Protein AF-A0A397UWF8-F1 (afdb_monomer_lite)

Foldseek 3Di:
DDPPDPDCLVPPVNLVVLVVLLVVLVVQLVVLVVVLVVVVVVDPDDCADVNDGQLSNQLSVLSNVLSVLSNVLSCCSNVVPPPPPVVVNVVSVVSSVVSNVRSVVSNVVND

pLDDT: mean 79.49, std 14.39, range [34.41, 94.12]

Secondary structure (DSSP, 8-state):
-------GGGSHHHHHHHHHHHHHHHHHHHHHHHHHHHHHHH--S-SEETTEEPHHHHHHHHHHHHHHHHHHHHHHHHH-S-TT-HHHHHHHHHHHHHHHHHHHHHHHTT-

Radius of gyration: 17.44 Å; chains: 1; bounding box: 38×29×58 Å

Organism: NCBI:txid44941

Sequence (111 aa):
MVLIIYNCQHSSFFVAVYYSNLIASVITTLFSGILLLHRLNKRKIPLFVEGLLSPLEGFLLFTFICGISRMLCSIIFLSNIEPRNYILRQTIEDWTWINIQLSVATYLAGV

Structure (mmCIF, N/CA/C/O backbone):
data_AF-A0A397UWF8-F1
#
_entry.id   AF-A0A397UWF8-F1
#
loop_
_atom_site.group_PDB
_atom_site.id
_atom_site.type_symbol
_atom_site.label_atom_id
_atom_site.label_alt_id
_atom_site.label_comp_id
_atom_site.label_asym_id
_atom_site.label_entity_id
_atom_site.label_seq_id
_atom_site.pdbx_PDB_ins_code
_atom_site.Cartn_x
_atom_site.Cartn_y
_atom_site.Cartn_z
_atom_site.occupancy
_atom_site.B_iso_or_equiv
_atom_site.auth_seq_id
_atom_site.auth_comp_id
_atom_site.auth_asym_id
_atom_site.auth_atom_id
_atom_site.pdbx_PDB_model_num
ATOM 1 N N . MET A 1 1 ? 3.499 -16.883 -34.160 1.00 34.41 1 MET A N 1
ATOM 2 C CA . MET A 1 1 ? 4.585 -15.899 -33.968 1.00 34.41 1 MET A CA 1
ATOM 3 C C . MET A 1 1 ? 4.299 -15.159 -32.671 1.00 34.41 1 MET A C 1
ATOM 5 O O . MET A 1 1 ? 3.428 -14.303 -32.652 1.00 34.41 1 MET A O 1
ATOM 9 N N . VAL A 1 2 ? 4.914 -15.582 -31.564 1.00 38.50 2 VAL A N 1
ATOM 10 C CA . VAL A 1 2 ? 4.744 -14.932 -30.255 1.00 38.50 2 VAL A CA 1
ATOM 11 C C . VAL A 1 2 ? 5.792 -13.832 -30.177 1.00 38.50 2 VAL A C 1
ATOM 13 O O . VAL A 1 2 ? 6.986 -14.122 -30.154 1.00 38.50 2 VAL A O 1
ATOM 16 N N . LEU A 1 3 ? 5.355 -12.575 -30.211 1.00 39.38 3 LEU A N 1
ATOM 17 C CA . LEU A 1 3 ? 6.236 -11.432 -30.004 1.00 39.38 3 LEU A CA 1
ATOM 18 C C . LEU A 1 3 ? 6.546 -11.364 -28.500 1.00 39.38 3 LEU A C 1
ATOM 20 O O . LEU A 1 3 ? 5.751 -10.850 -27.718 1.00 39.38 3 LEU A O 1
ATOM 24 N N . ILE A 1 4 ? 7.668 -11.948 -28.075 1.00 47.84 4 ILE A N 1
ATOM 25 C CA . ILE A 1 4 ? 8.151 -11.803 -26.698 1.00 47.84 4 ILE A CA 1
ATOM 26 C C . ILE A 1 4 ? 8.805 -10.425 -26.619 1.00 47.84 4 ILE A C 1
ATOM 28 O O . ILE A 1 4 ? 9.962 -10.258 -26.994 1.00 47.84 4 ILE A O 1
ATOM 32 N N . ILE A 1 5 ? 8.043 -9.419 -26.191 1.00 54.78 5 ILE A N 1
ATOM 33 C CA . ILE A 1 5 ? 8.583 -8.085 -25.932 1.00 54.78 5 ILE A CA 1
ATOM 34 C C . ILE A 1 5 ? 9.277 -8.139 -24.572 1.00 54.78 5 ILE A C 1
ATOM 36 O O . ILE A 1 5 ? 8.637 -8.118 -23.523 1.00 54.78 5 ILE A O 1
ATOM 40 N N . TYR A 1 6 ? 10.600 -8.258 -24.591 1.00 49.78 6 TYR A N 1
ATOM 41 C CA . TYR A 1 6 ? 11.434 -8.164 -23.402 1.00 49.78 6 TYR A CA 1
ATOM 42 C C . TYR A 1 6 ? 11.823 -6.701 -23.158 1.00 49.78 6 TYR A C 1
ATOM 44 O O . TYR A 1 6 ? 12.169 -5.969 -24.080 1.00 49.78 6 TYR A O 1
ATOM 52 N N . ASN A 1 7 ? 11.797 -6.292 -21.889 1.00 52.28 7 ASN A N 1
ATOM 53 C CA . ASN A 1 7 ? 12.298 -5.000 -21.416 1.00 52.28 7 ASN A CA 1
ATOM 54 C C . ASN A 1 7 ? 11.470 -3.749 -21.815 1.00 52.28 7 ASN A C 1
ATOM 56 O O . ASN A 1 7 ? 11.996 -2.751 -22.300 1.00 52.28 7 ASN A O 1
ATOM 60 N N . CYS A 1 8 ? 10.160 -3.757 -21.533 1.00 61.75 8 CYS A N 1
ATOM 61 C CA . CYS A 1 8 ? 9.267 -2.592 -21.686 1.00 61.75 8 CYS A CA 1
ATOM 62 C C . CYS A 1 8 ? 9.438 -1.486 -20.623 1.00 61.75 8 CYS A C 1
ATOM 64 O O . CYS A 1 8 ? 8.604 -0.580 -20.573 1.00 61.75 8 CYS A O 1
ATOM 66 N N . GLN A 1 9 ? 10.476 -1.530 -19.779 1.00 59.69 9 GLN A N 1
ATOM 67 C CA . GLN A 1 9 ? 10.689 -0.567 -18.682 1.00 59.69 9 GLN A CA 1
ATOM 68 C C . GLN A 1 9 ? 10.769 0.896 -19.154 1.00 59.69 9 GLN A C 1
ATOM 70 O O . GLN A 1 9 ? 10.424 1.801 -18.403 1.00 59.69 9 GLN A O 1
ATOM 75 N N . HIS A 1 10 ? 11.148 1.125 -20.414 1.00 60.81 10 HIS A N 1
ATOM 76 C CA . HIS A 1 10 ? 11.202 2.454 -21.035 1.00 60.81 10 HIS A CA 1
ATOM 77 C C . HIS A 1 10 ? 10.026 2.757 -21.969 1.00 60.81 10 HIS A C 1
ATOM 79 O O . HIS A 1 10 ? 10.003 3.804 -22.614 1.00 60.81 10 HIS A O 1
ATOM 85 N N . SER A 1 11 ? 9.048 1.853 -22.076 1.00 73.31 11 SER A N 1
ATOM 86 C CA . SER A 1 11 ? 7.850 2.144 -22.859 1.00 73.31 11 SER A CA 1
ATOM 87 C C . SER A 1 11 ? 7.082 3.294 -22.207 1.00 73.31 11 SER A C 1
ATOM 89 O O . SER A 1 11 ? 6.914 3.336 -20.986 1.00 73.31 11 SER A O 1
ATOM 91 N N . SER A 1 12 ? 6.588 4.221 -23.026 1.00 74.12 12 SER A N 1
ATOM 92 C CA . SER A 1 12 ? 5.754 5.340 -22.569 1.00 74.12 12 SER A CA 1
ATOM 93 C C . SER A 1 12 ? 4.550 4.860 -21.753 1.00 74.12 12 SER A C 1
ATOM 95 O O . SER A 1 12 ? 4.170 5.499 -20.776 1.00 74.12 12 SER A O 1
ATOM 97 N N . PHE A 1 13 ? 4.007 3.692 -22.105 1.00 79.44 13 PHE A N 1
ATOM 98 C CA . PHE A 1 13 ? 2.946 3.025 -21.361 1.00 79.44 13 PHE A CA 1
ATOM 99 C C . PHE A 1 13 ? 3.373 2.629 -19.939 1.00 79.44 13 PHE A C 1
ATOM 101 O O . PHE A 1 13 ? 2.672 2.950 -18.983 1.00 79.44 13 PHE A O 1
ATOM 108 N N . PHE A 1 14 ? 4.532 1.980 -19.776 1.00 79.25 14 PHE A N 1
ATOM 109 C CA . PHE A 1 14 ? 5.049 1.586 -18.460 1.00 79.25 14 PHE A CA 1
ATOM 110 C C . PHE A 1 14 ? 5.241 2.805 -17.555 1.00 79.25 14 PHE A C 1
ATOM 112 O O . PHE A 1 14 ? 4.754 2.833 -16.427 1.00 79.25 14 PHE A O 1
ATOM 119 N N . VAL A 1 15 ? 5.881 3.849 -18.082 1.00 79.62 15 VAL A N 1
ATOM 120 C CA . VAL A 1 15 ? 6.114 5.100 -17.352 1.00 79.62 15 VAL A CA 1
ATOM 121 C C . VAL A 1 15 ? 4.789 5.742 -16.931 1.00 79.62 15 VAL A C 1
ATOM 123 O O . VAL A 1 15 ? 4.627 6.085 -15.760 1.00 79.62 15 VAL A O 1
ATOM 126 N N . ALA A 1 16 ? 3.813 5.839 -17.839 1.00 83.44 16 ALA A N 1
ATOM 127 C CA . ALA A 1 16 ? 2.502 6.411 -17.540 1.00 83.44 16 ALA A CA 1
ATOM 128 C C . ALA A 1 16 ? 1.775 5.664 -16.408 1.00 83.44 16 ALA A C 1
ATOM 130 O O . ALA A 1 16 ? 1.260 6.303 -15.493 1.00 83.44 16 ALA A O 1
ATOM 131 N N . VAL A 1 17 ? 1.791 4.326 -16.424 1.00 86.38 17 VAL A N 1
ATOM 132 C CA . VAL A 1 17 ? 1.142 3.488 -15.400 1.00 86.38 17 VAL A CA 1
ATOM 133 C C . VAL A 1 17 ? 1.752 3.707 -14.014 1.00 86.38 17 VAL A C 1
ATOM 135 O O . VAL A 1 17 ? 1.024 3.860 -13.029 1.00 86.38 17 VAL A O 1
ATOM 138 N N . TYR A 1 18 ? 3.082 3.743 -13.904 1.00 85.19 18 TYR A N 1
ATOM 139 C CA . TYR A 1 18 ? 3.728 3.944 -12.605 1.00 85.19 18 TYR A CA 1
ATOM 140 C C . TYR A 1 18 ? 3.617 5.384 -12.104 1.00 85.19 18 TYR A C 1
ATOM 142 O O . TYR A 1 18 ? 3.467 5.581 -10.901 1.00 85.19 18 TYR A O 1
ATOM 150 N N . TYR A 1 19 ? 3.566 6.382 -12.990 1.00 86.69 19 TYR A N 1
ATOM 151 C CA . TYR A 1 19 ? 3.226 7.751 -12.594 1.00 86.69 19 TYR A CA 1
ATOM 152 C C . TYR A 1 19 ? 1.783 7.876 -12.097 1.00 86.69 19 TYR A C 1
ATOM 154 O O . TYR A 1 19 ? 1.552 8.497 -11.061 1.00 86.69 19 TYR A O 1
ATOM 162 N N . SER A 1 20 ? 0.807 7.265 -12.777 1.00 88.81 20 SER A N 1
ATOM 163 C CA . SER A 1 20 ? -0.582 7.284 -12.305 1.00 88.81 20 SER A CA 1
ATOM 164 C C . SER A 1 20 ? -0.738 6.551 -10.974 1.00 88.81 20 SER A C 1
ATOM 166 O O . SER A 1 20 ? -1.425 7.046 -10.083 1.00 88.81 20 SER A O 1
ATOM 168 N N . ASN A 1 21 ? -0.050 5.416 -10.805 1.00 88.56 21 ASN A N 1
ATOM 169 C CA . ASN A 1 21 ? -0.025 4.685 -9.539 1.00 88.56 21 ASN A CA 1
ATOM 170 C C . ASN A 1 21 ? 0.610 5.514 -8.424 1.00 88.56 21 ASN A C 1
ATOM 172 O O . ASN A 1 21 ? 0.087 5.523 -7.312 1.00 88.56 21 ASN A O 1
ATOM 176 N N . LEU A 1 22 ? 1.688 6.244 -8.720 1.00 90.88 22 LEU A N 1
ATOM 177 C CA . LEU A 1 22 ? 2.322 7.148 -7.769 1.00 90.88 22 LEU A CA 1
ATOM 178 C C . LEU A 1 22 ? 1.338 8.235 -7.320 1.00 90.88 22 LEU A C 1
ATOM 180 O O . LEU A 1 22 ? 1.107 8.381 -6.124 1.00 90.88 22 LEU A O 1
ATOM 184 N N . ILE A 1 23 ? 0.695 8.937 -8.256 1.00 91.88 23 ILE A N 1
ATOM 185 C CA . ILE A 1 23 ? -0.285 9.989 -7.940 1.00 91.88 23 ILE A CA 1
ATOM 186 C C . ILE A 1 23 ? -1.446 9.423 -7.114 1.00 91.88 23 ILE A C 1
ATOM 188 O O . ILE A 1 23 ? -1.778 9.973 -6.065 1.00 91.88 23 ILE A O 1
ATOM 192 N N . ALA A 1 24 ? -2.030 8.302 -7.545 1.00 91.56 24 ALA A N 1
ATOM 193 C CA . ALA A 1 24 ? -3.116 7.650 -6.820 1.00 91.56 24 ALA A CA 1
ATOM 194 C C . ALA A 1 24 ? -2.684 7.260 -5.402 1.00 91.56 24 ALA A C 1
ATOM 196 O O . ALA A 1 24 ? -3.416 7.517 -4.451 1.00 91.56 24 ALA A O 1
ATOM 197 N N . SER A 1 25 ? -1.475 6.712 -5.246 1.00 91.25 25 SER A N 1
ATOM 198 C CA . SER A 1 25 ? -0.933 6.345 -3.938 1.00 91.25 25 SER A CA 1
ATOM 199 C C . SER A 1 25 ? -0.696 7.553 -3.026 1.00 91.25 25 SER A C 1
ATOM 201 O O . SER A 1 25 ? -0.937 7.454 -1.830 1.00 91.25 25 SER A O 1
ATOM 203 N N . VAL A 1 26 ? -0.304 8.714 -3.567 1.00 92.81 26 VAL A N 1
ATOM 204 C CA . VAL A 1 26 ? -0.181 9.979 -2.808 1.00 92.81 26 VAL A CA 1
ATOM 205 C C . VAL A 1 26 ? -1.522 10.459 -2.306 1.00 92.81 26 VAL A C 1
ATOM 207 O O . VAL A 1 26 ? -1.654 10.834 -1.144 1.00 92.81 26 VAL A O 1
ATOM 210 N N . ILE A 1 27 ? -2.534 10.411 -3.159 1.00 94.12 27 ILE A N 1
ATOM 211 C CA . ILE A 1 27 ? -3.879 10.803 -2.764 1.00 94.12 27 ILE A CA 1
ATOM 212 C C . ILE A 1 27 ? -4.386 9.853 -1.672 1.00 94.12 27 ILE A C 1
ATOM 214 O O . ILE A 1 27 ? -4.832 10.315 -0.622 1.00 94.12 27 ILE A O 1
ATOM 218 N N . THR A 1 28 ? -4.274 8.536 -1.868 1.00 91.25 28 THR A N 1
ATOM 219 C CA . THR A 1 28 ? -4.796 7.563 -0.901 1.00 91.25 28 THR A CA 1
ATOM 220 C C . THR A 1 28 ? -4.095 7.640 0.449 1.00 91.25 28 THR A C 1
ATOM 222 O O . THR A 1 28 ? -4.801 7.630 1.455 1.00 91.25 28 THR A O 1
ATOM 225 N N . THR A 1 29 ? -2.765 7.792 0.510 1.00 93.06 29 THR A N 1
ATOM 226 C CA . THR A 1 29 ? -2.056 7.944 1.795 1.00 93.06 29 THR A CA 1
ATOM 227 C C . THR A 1 29 ? -2.430 9.222 2.522 1.00 93.06 29 THR A C 1
ATOM 229 O O . THR A 1 29 ? -2.613 9.197 3.737 1.00 93.06 29 THR A O 1
ATOM 232 N N . LEU A 1 30 ? -2.546 10.346 1.813 1.00 93.25 30 LEU A N 1
ATOM 233 C CA . LEU A 1 30 ? -2.903 11.613 2.441 1.00 93.25 30 LEU A CA 1
ATOM 234 C C . LEU A 1 30 ? -4.311 11.533 3.025 1.00 93.25 30 LEU A C 1
ATOM 236 O O . LEU A 1 30 ? -4.502 11.841 4.200 1.00 93.25 30 LEU A O 1
ATOM 240 N N . PHE A 1 31 ? -5.286 11.054 2.250 1.00 93.25 31 PHE A N 1
ATOM 241 C CA . PHE A 1 31 ? -6.657 10.909 2.734 1.00 93.25 31 PHE A CA 1
ATOM 242 C C . PHE A 1 31 ? -6.763 9.912 3.890 1.00 93.25 31 PHE A C 1
ATOM 244 O O . PHE A 1 31 ? -7.380 10.232 4.908 1.00 93.25 31 PHE A O 1
ATOM 251 N N . SER A 1 32 ? -6.149 8.730 3.779 1.00 92.25 32 SER A N 1
ATOM 252 C CA . SER A 1 32 ? -6.206 7.724 4.843 1.00 92.25 32 SER A CA 1
ATOM 253 C C . SER A 1 32 ? -5.491 8.200 6.109 1.00 92.25 32 SER A C 1
ATOM 255 O O . SER A 1 32 ? -6.011 8.008 7.205 1.00 92.25 32 SER A O 1
ATOM 257 N N . GLY A 1 33 ? -4.348 8.877 5.971 1.00 91.19 33 GLY A N 1
ATOM 258 C CA . GLY A 1 33 ? -3.580 9.439 7.080 1.00 91.19 33 GLY A CA 1
ATOM 259 C C . GLY A 1 33 ? -4.316 10.573 7.794 1.00 91.19 33 GLY A C 1
ATOM 260 O O . GLY A 1 33 ? -4.423 10.554 9.019 1.00 91.19 33 GLY A O 1
ATOM 261 N N . ILE A 1 34 ? -4.890 11.523 7.047 1.00 92.44 34 ILE A N 1
ATOM 262 C CA . ILE A 1 34 ? -5.687 12.625 7.610 1.00 92.44 34 ILE A CA 1
ATOM 263 C C . ILE A 1 34 ? -6.901 12.076 8.362 1.00 92.44 34 ILE A C 1
ATOM 265 O O . ILE A 1 34 ? -7.161 12.481 9.495 1.00 92.44 34 ILE A O 1
ATOM 269 N N . LEU A 1 35 ? -7.635 11.134 7.761 1.00 90.00 35 LEU A N 1
ATOM 270 C CA . LEU A 1 35 ? -8.799 10.520 8.398 1.00 90.00 35 LEU A CA 1
ATOM 271 C C . LEU A 1 35 ? -8.410 9.726 9.646 1.00 90.00 35 LEU A C 1
ATOM 273 O O . LEU A 1 35 ? -9.107 9.819 10.657 1.00 90.00 35 LEU A O 1
ATOM 277 N N . LEU A 1 36 ? -7.303 8.982 9.604 1.00 89.38 36 LEU A N 1
ATOM 278 C CA . LEU A 1 36 ? -6.796 8.243 10.756 1.00 89.38 36 LEU A CA 1
ATOM 279 C C . LEU A 1 36 ? -6.452 9.202 11.901 1.00 89.38 36 LEU A C 1
ATOM 281 O O . LEU A 1 36 ? -7.007 9.064 12.987 1.00 89.38 36 LEU A O 1
ATOM 285 N N . LEU A 1 37 ? -5.629 10.225 11.649 1.00 87.88 37 LEU A N 1
ATOM 286 C CA . LEU A 1 37 ? -5.248 11.230 12.650 1.00 87.88 37 LEU A CA 1
AT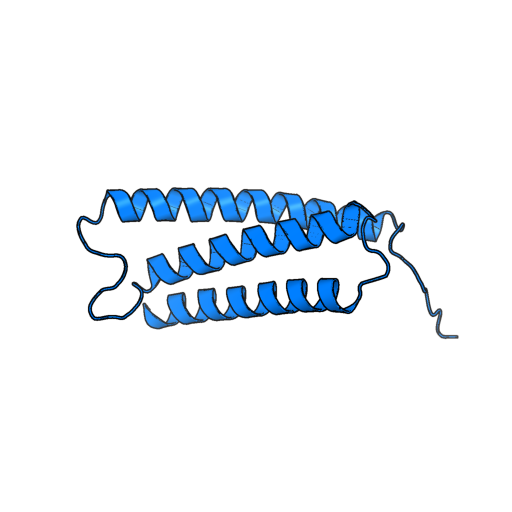OM 287 C C . LEU A 1 37 ? -6.462 11.954 13.237 1.00 87.88 37 LEU A C 1
ATOM 289 O O . LEU A 1 37 ? -6.563 12.125 14.451 1.00 87.88 37 LEU A O 1
ATOM 293 N N . HIS A 1 38 ? -7.420 12.339 12.394 1.00 87.88 38 HIS A N 1
ATOM 294 C CA . HIS A 1 38 ? -8.655 12.981 12.841 1.00 87.88 38 HIS A CA 1
ATOM 295 C C . HIS A 1 38 ? -9.472 12.082 13.771 1.00 87.88 38 HIS A C 1
ATOM 297 O O . HIS A 1 38 ? -10.003 12.547 14.781 1.00 87.88 38 HIS A O 1
ATOM 303 N N . ARG A 1 39 ? -9.575 10.787 13.457 1.00 83.44 39 ARG A N 1
ATOM 304 C CA . ARG A 1 39 ? -10.316 9.832 14.290 1.00 83.44 39 ARG A CA 1
ATOM 305 C C . ARG A 1 39 ? -9.597 9.536 15.598 1.00 83.44 39 ARG A C 1
ATOM 307 O O . ARG A 1 39 ? -10.270 9.515 16.625 1.00 83.44 39 ARG A O 1
ATOM 314 N N . LEU A 1 40 ? -8.274 9.399 15.575 1.00 82.06 40 LEU A N 1
ATOM 315 C CA . LEU A 1 40 ? -7.462 9.218 16.781 1.00 82.06 40 LEU A CA 1
ATOM 316 C C . LEU A 1 40 ? -7.532 10.435 17.707 1.00 82.06 40 LEU A C 1
ATOM 318 O O . LEU A 1 40 ? -7.662 10.274 18.912 1.00 82.06 40 LEU A O 1
ATOM 322 N N . ASN A 1 41 ? -7.556 11.651 17.160 1.00 82.12 41 ASN A N 1
ATOM 323 C CA . ASN A 1 41 ? -7.710 12.862 17.969 1.00 82.12 41 ASN A CA 1
ATOM 324 C C . ASN A 1 41 ? -9.115 13.001 18.579 1.00 82.12 41 ASN A C 1
ATOM 326 O O . ASN A 1 41 ? -9.267 13.569 19.660 1.00 82.12 41 ASN A O 1
ATOM 330 N N . LYS A 1 42 ? -10.159 12.507 17.899 1.00 79.38 42 LYS A N 1
ATOM 331 C CA . LYS A 1 42 ? -11.543 12.564 18.401 1.00 79.38 42 LYS A CA 1
ATOM 332 C C . LYS A 1 42 ? -11.880 11.447 19.385 1.00 79.38 42 LYS A C 1
ATOM 334 O O . LYS A 1 42 ? -12.657 11.672 20.314 1.00 79.38 42 LYS A O 1
ATOM 339 N N . ARG A 1 43 ? -11.339 10.245 19.192 1.00 67.19 43 ARG A N 1
ATOM 340 C CA . ARG A 1 43 ? -11.507 9.131 20.126 1.00 67.19 43 ARG A CA 1
ATOM 341 C C . ARG A 1 43 ? -10.475 9.270 21.238 1.00 67.19 43 ARG A C 1
ATOM 343 O O . ARG A 1 43 ? -9.325 8.904 21.072 1.00 67.19 43 ARG A O 1
ATOM 350 N N . LYS A 1 44 ? -10.908 9.686 22.429 1.00 61.62 44 LYS A N 1
ATOM 351 C CA . LYS A 1 44 ? -10.126 9.546 23.678 1.00 61.62 44 LYS A CA 1
ATOM 352 C C . LYS A 1 44 ? -9.923 8.070 24.104 1.00 61.62 44 LYS A C 1
ATOM 354 O O . LYS A 1 44 ? -9.700 7.799 25.277 1.00 61.62 44 LYS A O 1
ATOM 359 N N . ILE A 1 45 ? -10.082 7.121 23.181 1.00 58.22 45 ILE A N 1
ATOM 360 C CA . ILE A 1 45 ? -10.075 5.671 23.394 1.00 58.22 45 ILE A CA 1
ATOM 361 C C . ILE A 1 45 ? -8.872 5.123 22.614 1.00 58.22 45 ILE A C 1
ATOM 363 O O . ILE A 1 45 ? -8.647 5.581 21.491 1.00 58.22 45 ILE A O 1
ATOM 367 N N . PRO A 1 46 ? -8.088 4.189 23.176 1.00 62.59 46 PRO A N 1
ATOM 368 C CA . PRO A 1 46 ? -6.927 3.622 22.499 1.00 62.59 46 PRO A CA 1
ATOM 369 C C . PRO A 1 46 ? -7.283 2.914 21.181 1.00 62.59 46 PRO A C 1
ATOM 371 O O . PRO A 1 46 ? -8.366 2.358 21.023 1.00 62.59 46 PRO A O 1
ATOM 374 N N . LEU A 1 47 ? -6.306 2.904 20.268 1.00 59.84 47 LEU A N 1
ATOM 375 C CA . LEU A 1 47 ? -6.323 2.277 18.931 1.00 59.84 47 LEU A CA 1
ATOM 376 C C . LEU A 1 47 ? -6.636 0.766 18.965 1.00 59.84 47 LEU A C 1
ATOM 378 O O . LEU A 1 47 ? -7.123 0.176 17.999 1.00 59.84 47 LEU A O 1
ATOM 382 N N . PHE A 1 48 ? -6.353 0.151 20.113 1.00 61.22 48 PHE A N 1
ATOM 383 C CA . PHE A 1 48 ? -6.684 -1.224 20.440 1.00 61.22 48 PHE A CA 1
ATOM 384 C C . PHE A 1 48 ? -7.785 -1.222 21.495 1.00 61.22 48 PHE A C 1
ATOM 386 O O . PHE A 1 48 ? -7.571 -0.773 22.623 1.00 61.22 48 PHE A O 1
ATOM 393 N N . VAL A 1 49 ? -8.952 -1.744 21.131 1.00 63.50 49 VAL A N 1
ATOM 394 C CA . VAL A 1 49 ? -10.036 -2.023 22.073 1.00 63.50 49 VAL A CA 1
ATOM 395 C C . VAL A 1 49 ? -9.959 -3.518 22.358 1.00 63.50 49 VAL A C 1
ATOM 397 O O . VAL A 1 49 ? -10.048 -4.321 21.437 1.00 63.50 49 VAL A O 1
ATOM 400 N N . GLU A 1 50 ? -9.693 -3.887 23.613 1.00 61.91 50 GLU A N 1
ATOM 401 C CA . GLU A 1 50 ? -9.593 -5.296 24.048 1.00 61.91 50 GLU A CA 1
ATOM 402 C C . GLU A 1 50 ? -8.515 -6.120 23.310 1.00 61.91 50 GLU A C 1
ATOM 404 O O . GLU A 1 50 ? -8.617 -7.333 23.164 1.00 61.91 50 GLU A O 1
ATOM 409 N N . GLY A 1 51 ? -7.450 -5.459 22.837 1.00 61.84 51 GLY A N 1
ATOM 410 C CA . GLY A 1 51 ? -6.370 -6.103 22.078 1.00 61.84 51 GLY A CA 1
ATOM 411 C C . GLY A 1 51 ? -6.677 -6.304 20.591 1.00 61.84 51 GLY A C 1
ATOM 412 O O . GLY A 1 51 ? -5.782 -6.696 19.842 1.00 61.84 51 GLY A O 1
ATOM 413 N N . LEU A 1 52 ? -7.889 -5.967 20.137 1.00 61.38 52 LEU A N 1
ATOM 414 C CA . LEU A 1 52 ? -8.255 -5.957 18.727 1.00 61.38 52 LEU A CA 1
ATOM 415 C C . LEU A 1 52 ? -8.123 -4.545 18.145 1.00 61.38 52 LEU A C 1
ATOM 417 O O . LEU A 1 52 ? -8.519 -3.546 18.754 1.00 61.38 52 LEU A O 1
ATOM 421 N N . LEU A 1 53 ? -7.564 -4.464 16.940 1.00 72.19 53 LEU A N 1
ATOM 422 C CA . LEU A 1 53 ? -7.491 -3.221 16.184 1.00 72.19 53 LEU A CA 1
ATOM 423 C C . LEU A 1 53 ? -8.915 -2.802 15.797 1.00 72.19 53 LEU A C 1
A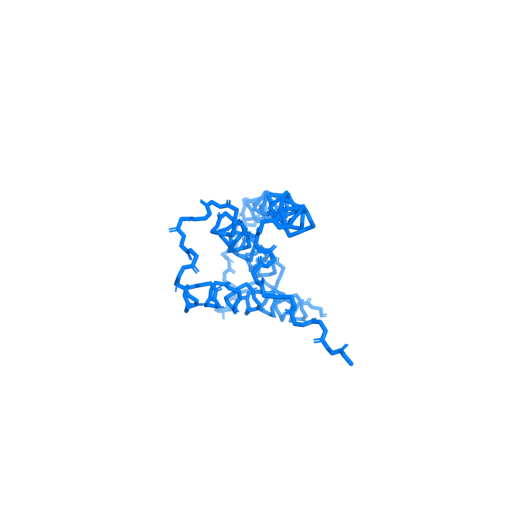TOM 425 O O . LEU A 1 53 ? -9.633 -3.577 15.166 1.00 72.19 53 LEU A O 1
ATOM 429 N N . SER A 1 54 ? -9.323 -1.585 16.166 1.00 80.88 54 SER A N 1
ATOM 430 C CA . SER A 1 54 ? -10.637 -1.039 15.800 1.00 80.88 54 SER A CA 1
ATOM 431 C C . SER A 1 54 ? -10.842 -1.167 14.279 1.00 80.88 54 SER A C 1
ATOM 433 O O . SER A 1 54 ? -10.029 -0.619 13.531 1.00 80.88 54 SER A O 1
ATOM 435 N N . PRO A 1 55 ? -11.899 -1.850 13.792 1.00 83.38 55 PRO A N 1
ATOM 436 C CA . PRO A 1 55 ? -12.028 -2.252 12.386 1.00 83.38 55 PRO A CA 1
ATOM 437 C C . PRO A 1 55 ? -11.774 -1.131 11.371 1.00 83.38 55 PRO A C 1
ATOM 439 O O . PRO A 1 55 ? -10.973 -1.256 10.446 1.00 83.38 55 PRO A O 1
ATOM 442 N N . LEU A 1 56 ? -12.389 0.033 11.600 1.00 85.06 56 LEU A N 1
ATOM 443 C CA . LEU A 1 56 ? -12.266 1.179 10.701 1.00 85.06 56 LEU A CA 1
ATOM 444 C C . LEU A 1 56 ? -10.929 1.933 10.863 1.00 85.06 56 LEU A C 1
ATOM 446 O O . LEU A 1 56 ? -10.488 2.598 9.931 1.00 85.06 56 LEU A O 1
ATOM 450 N N . GLU A 1 57 ? -10.270 1.858 12.022 1.00 86.50 57 GLU A N 1
ATOM 451 C CA . GLU A 1 57 ? -8.901 2.383 12.190 1.00 86.50 57 GLU A CA 1
ATOM 452 C C . GLU A 1 57 ? -7.875 1.450 11.550 1.00 86.50 57 GLU A C 1
ATOM 454 O O . GLU A 1 57 ? -6.956 1.929 10.893 1.00 86.50 57 GLU A O 1
ATOM 459 N N . GLY A 1 58 ? -8.082 0.136 11.654 1.00 86.75 58 GLY A N 1
ATOM 460 C CA . GLY A 1 58 ? -7.285 -0.868 10.966 1.00 86.75 58 GLY A CA 1
ATOM 461 C C . GLY A 1 58 ? -7.363 -0.738 9.456 1.00 86.75 58 GLY A C 1
ATOM 462 O O . GLY A 1 58 ? -6.325 -0.673 8.800 1.00 86.75 58 GLY A O 1
ATOM 463 N N . PHE A 1 59 ? -8.569 -0.564 8.916 1.00 90.69 59 PHE A N 1
ATOM 464 C CA . PHE A 1 59 ? -8.756 -0.293 7.495 1.00 90.69 59 PHE A CA 1
ATOM 465 C C . PHE A 1 59 ? -7.942 0.929 7.044 1.00 90.69 59 PHE A C 1
ATOM 467 O O . PHE A 1 59 ? -7.195 0.854 6.067 1.00 90.69 59 PHE A O 1
ATOM 474 N N . LEU A 1 60 ? -8.038 2.047 7.773 1.00 90.50 60 LEU A N 1
ATOM 475 C CA . LEU A 1 60 ? -7.313 3.279 7.446 1.00 90.50 60 LEU A CA 1
ATOM 476 C C . LEU A 1 60 ? -5.792 3.122 7.595 1.00 90.50 60 LEU A C 1
ATOM 478 O O . LEU A 1 60 ? -5.048 3.623 6.752 1.00 90.50 60 LEU A O 1
ATOM 482 N N . LEU A 1 61 ? -5.334 2.405 8.623 1.00 91.31 61 LEU A N 1
ATOM 483 C CA . LEU A 1 61 ? -3.921 2.129 8.883 1.00 91.31 61 LEU A CA 1
ATOM 484 C C . LEU A 1 61 ? -3.303 1.281 7.766 1.00 91.31 61 LEU A C 1
ATOM 486 O O . LEU A 1 61 ? -2.287 1.664 7.190 1.00 91.31 61 LEU A O 1
ATOM 490 N N . PHE A 1 62 ? -3.923 0.155 7.416 1.00 93.00 62 PHE A N 1
ATOM 491 C CA . PHE A 1 62 ? -3.411 -0.722 6.363 1.00 93.00 62 PHE A CA 1
ATOM 492 C C . PHE A 1 62 ? -3.522 -0.078 4.978 1.00 93.00 62 PHE A C 1
ATOM 494 O O . PHE A 1 62 ? -2.622 -0.240 4.157 1.00 93.00 62 PHE A O 1
ATOM 501 N N . THR A 1 63 ? -4.551 0.740 4.732 1.00 92.44 63 THR A N 1
ATOM 502 C CA . THR A 1 63 ? -4.652 1.545 3.501 1.00 92.44 63 THR A CA 1
ATOM 503 C C . THR A 1 63 ? -3.536 2.590 3.418 1.00 92.44 63 THR A C 1
ATOM 505 O O . THR A 1 63 ? -2.947 2.780 2.353 1.00 92.44 63 THR A O 1
ATOM 508 N N . PHE A 1 64 ? -3.178 3.220 4.540 1.00 93.25 64 PHE A N 1
ATOM 509 C CA . PHE A 1 64 ? -2.052 4.152 4.619 1.00 93.25 64 PHE A CA 1
ATOM 510 C C . PHE A 1 64 ? -0.714 3.462 4.320 1.00 93.25 64 PHE A C 1
ATOM 512 O O . PHE A 1 64 ? 0.044 3.919 3.464 1.00 93.25 64 PHE A O 1
ATOM 519 N N . ILE A 1 65 ? -0.441 2.323 4.964 1.00 93.31 65 ILE A N 1
ATOM 520 C CA . ILE A 1 65 ? 0.788 1.543 4.744 1.00 93.31 65 ILE A CA 1
ATOM 521 C C . ILE A 1 65 ? 0.851 1.014 3.302 1.00 93.31 65 ILE A C 1
ATOM 523 O O . ILE A 1 65 ? 1.906 1.062 2.660 1.00 93.31 65 ILE A O 1
ATOM 527 N N . CYS A 1 66 ? -0.279 0.558 2.754 1.00 93.00 66 CYS A N 1
ATOM 528 C CA . CYS A 1 66 ? -0.393 0.156 1.354 1.00 93.00 66 CYS A CA 1
ATOM 529 C C . CYS A 1 66 ? -0.034 1.308 0.409 1.00 93.00 66 CYS A C 1
ATOM 531 O O . CYS A 1 66 ? 0.716 1.121 -0.547 1.00 93.00 66 CYS A O 1
ATOM 533 N N . GLY A 1 67 ? -0.555 2.509 0.657 1.00 90.81 67 GLY A N 1
ATOM 534 C CA . GLY A 1 67 ? -0.252 3.659 -0.181 1.00 90.81 67 GLY A CA 1
ATOM 535 C C . GLY A 1 67 ? 1.242 4.016 -0.151 1.00 90.81 67 GLY A C 1
ATOM 536 O O . GLY A 1 67 ? 1.836 4.203 -1.209 1.00 90.81 67 GLY A O 1
ATOM 537 N N . ILE A 1 68 ? 1.890 3.995 1.022 1.00 91.62 68 ILE A N 1
ATOM 538 C CA . ILE A 1 68 ? 3.342 4.240 1.143 1.00 91.62 68 ILE A CA 1
ATOM 539 C C . ILE A 1 68 ? 4.143 3.188 0.373 1.00 91.62 68 ILE A C 1
ATOM 541 O O . ILE A 1 68 ? 5.038 3.518 -0.404 1.00 91.62 68 ILE A O 1
ATOM 545 N N . SER A 1 69 ? 3.821 1.911 0.561 1.00 90.25 69 SER A N 1
ATOM 546 C CA . SER A 1 69 ? 4.522 0.828 -0.135 1.00 90.25 69 SER A CA 1
ATOM 547 C C . SER A 1 69 ? 4.329 0.904 -1.653 1.00 90.25 69 SER A C 1
ATOM 549 O O . SER A 1 69 ? 5.281 0.684 -2.402 1.00 90.25 69 SER A O 1
ATOM 551 N N . ARG A 1 70 ? 3.154 1.334 -2.128 1.00 89.19 70 ARG A N 1
ATOM 552 C CA . ARG A 1 70 ? 2.881 1.558 -3.556 1.00 89.19 70 ARG A CA 1
ATOM 553 C C . ARG A 1 70 ? 3.638 2.762 -4.129 1.00 89.19 70 ARG A C 1
ATOM 555 O O . ARG A 1 70 ? 4.061 2.700 -5.287 1.00 89.19 70 ARG A O 1
ATOM 562 N N . MET A 1 71 ? 3.875 3.810 -3.336 1.00 90.38 71 MET A N 1
ATOM 563 C CA . MET A 1 71 ? 4.776 4.904 -3.723 1.00 90.38 71 MET A CA 1
ATOM 564 C C . MET A 1 71 ? 6.201 4.408 -3.898 1.00 90.38 71 MET A C 1
ATOM 566 O O . MET A 1 71 ? 6.796 4.653 -4.941 1.00 90.38 71 MET A O 1
ATOM 570 N N . LEU A 1 72 ? 6.733 3.697 -2.897 1.00 87.69 72 LEU A N 1
ATOM 571 C CA . LEU A 1 72 ? 8.093 3.159 -2.935 1.00 87.69 72 LEU A CA 1
ATOM 572 C C . LEU A 1 72 ? 8.277 2.255 -4.152 1.00 87.69 72 LEU A C 1
ATOM 574 O O . LEU A 1 72 ? 9.234 2.419 -4.901 1.00 87.69 72 LEU A O 1
ATOM 578 N N . CYS A 1 73 ? 7.300 1.385 -4.406 1.00 86.19 73 CYS A N 1
ATOM 579 C CA . CYS A 1 73 ? 7.231 0.547 -5.596 1.00 86.19 73 CYS A CA 1
ATOM 580 C C . CYS A 1 73 ? 7.345 1.392 -6.879 1.00 86.19 73 CYS A C 1
ATOM 582 O O . CYS A 1 73 ? 8.241 1.184 -7.693 1.00 86.19 73 CYS A O 1
ATOM 584 N N . SER A 1 74 ? 6.492 2.410 -7.025 1.00 86.44 74 SER A N 1
ATOM 585 C CA . SER A 1 74 ? 6.462 3.277 -8.210 1.00 86.44 74 SER A CA 1
ATOM 586 C C . SER A 1 74 ? 7.748 4.098 -8.382 1.00 86.44 74 SER A C 1
ATOM 588 O O . SER A 1 74 ? 8.223 4.258 -9.503 1.00 86.44 74 SER A O 1
ATOM 590 N N . ILE A 1 75 ? 8.358 4.568 -7.290 1.00 86.19 75 ILE A N 1
ATOM 591 C CA . ILE A 1 75 ? 9.640 5.289 -7.308 1.00 86.19 75 ILE A CA 1
ATOM 592 C C . ILE A 1 75 ? 10.774 4.361 -7.743 1.00 86.19 75 ILE A C 1
ATOM 594 O O . ILE A 1 75 ? 11.579 4.748 -8.586 1.00 86.19 75 ILE A O 1
ATOM 598 N N . ILE A 1 76 ? 10.835 3.132 -7.228 1.00 82.50 76 ILE A N 1
ATOM 599 C CA . ILE A 1 76 ? 11.845 2.141 -7.635 1.00 82.50 76 ILE A CA 1
ATOM 600 C C . ILE A 1 76 ? 11.704 1.829 -9.130 1.00 82.50 76 ILE A C 1
ATOM 602 O O . ILE A 1 76 ? 12.706 1.735 -9.839 1.00 82.50 76 ILE A O 1
ATOM 606 N N . PHE A 1 77 ? 10.470 1.760 -9.636 1.00 78.06 77 PHE A N 1
ATOM 607 C CA . PHE A 1 77 ? 10.208 1.545 -11.058 1.00 78.06 77 PHE A CA 1
ATOM 608 C C . PHE A 1 77 ? 10.585 2.702 -11.968 1.00 78.06 77 PHE A C 1
ATOM 610 O O . PHE A 1 77 ? 11.077 2.460 -13.068 1.00 78.06 77 PHE A O 1
ATOM 617 N N . LEU A 1 78 ? 10.345 3.935 -11.531 1.00 80.50 78 LEU A N 1
ATOM 618 C CA . LEU A 1 78 ? 10.612 5.134 -12.324 1.00 80.50 78 LEU A CA 1
ATOM 619 C C . LEU A 1 78 ? 12.072 5.581 -12.245 1.00 80.50 78 LEU A C 1
ATOM 621 O O . LEU A 1 78 ? 12.606 6.106 -13.216 1.00 80.50 78 LEU A O 1
ATOM 625 N N . SER A 1 79 ? 12.722 5.385 -11.099 1.00 75.00 79 SER A N 1
ATOM 626 C CA . SER A 1 79 ? 14.066 5.912 -10.848 1.00 75.00 79 SER A CA 1
ATOM 627 C C . SER A 1 79 ? 15.173 5.123 -11.544 1.00 75.00 79 SER A C 1
ATOM 629 O O . SER A 1 79 ? 16.292 5.615 -11.641 1.00 75.00 79 SER A O 1
ATOM 631 N N . ASN A 1 80 ? 14.887 3.917 -12.049 1.00 63.91 80 ASN A N 1
ATOM 632 C CA . ASN A 1 80 ? 15.884 3.030 -12.657 1.00 63.91 80 ASN A CA 1
ATOM 633 C C . ASN A 1 80 ? 17.119 2.806 -11.749 1.00 63.91 80 ASN A C 1
ATOM 635 O O . ASN A 1 80 ? 18.188 2.441 -12.234 1.00 63.91 80 ASN A O 1
ATOM 639 N N . ILE A 1 81 ? 16.973 3.039 -10.435 1.00 57.03 81 ILE A N 1
ATOM 640 C CA . ILE A 1 81 ? 18.041 2.919 -9.432 1.00 57.03 81 ILE A CA 1
ATOM 641 C C . ILE A 1 81 ? 18.347 1.437 -9.164 1.00 57.03 81 ILE A C 1
ATOM 643 O O . ILE A 1 81 ? 19.475 1.095 -8.828 1.00 57.03 81 ILE A O 1
ATOM 647 N N . GLU A 1 82 ? 17.387 0.536 -9.415 1.00 53.97 82 GLU A N 1
ATOM 648 C CA . GLU A 1 82 ? 17.530 -0.900 -9.141 1.00 53.97 82 GLU A CA 1
ATOM 649 C C . GLU A 1 82 ? 16.911 -1.835 -10.208 1.00 53.97 82 GLU A C 1
ATOM 651 O O . GLU A 1 82 ? 16.174 -2.765 -9.880 1.00 53.97 82 GLU A O 1
ATOM 656 N N . PRO A 1 83 ? 17.230 -1.692 -11.511 1.00 54.06 83 PRO A N 1
ATOM 657 C CA . PRO A 1 83 ? 16.699 -2.569 -12.559 1.00 54.06 83 PRO A CA 1
ATOM 658 C C . PRO A 1 83 ? 17.147 -4.036 -12.419 1.00 54.06 83 PRO A C 1
ATOM 660 O O . PRO A 1 83 ? 16.640 -4.898 -13.132 1.00 54.06 83 PRO A O 1
ATOM 663 N N . ARG A 1 84 ? 18.080 -4.349 -11.505 1.00 55.81 84 ARG A N 1
ATOM 664 C CA . ARG A 1 84 ? 18.603 -5.708 -11.285 1.00 55.81 84 ARG A CA 1
ATOM 665 C C . ARG A 1 84 ? 18.093 -6.421 -10.039 1.00 55.81 84 ARG A C 1
ATOM 667 O O . ARG A 1 84 ? 18.213 -7.643 -9.989 1.00 55.8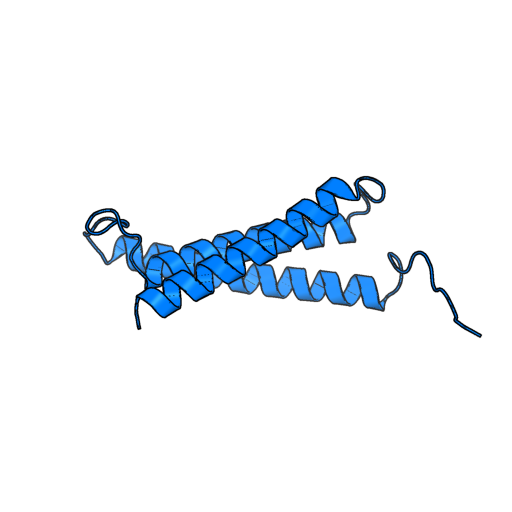1 84 ARG A O 1
ATOM 674 N N . ASN A 1 85 ? 17.526 -5.726 -9.053 1.00 70.69 85 ASN A N 1
ATOM 675 C CA . ASN A 1 85 ? 17.123 -6.383 -7.810 1.00 70.69 85 ASN A CA 1
ATOM 676 C C . ASN A 1 85 ? 15.664 -6.858 -7.883 1.00 70.69 85 ASN A C 1
ATOM 678 O O . ASN A 1 85 ? 14.763 -6.302 -7.256 1.00 70.69 85 ASN A O 1
ATOM 682 N N . TYR A 1 86 ? 15.433 -7.890 -8.702 1.00 74.88 86 TYR A N 1
ATOM 683 C CA . TYR A 1 86 ? 14.110 -8.496 -8.911 1.00 74.88 86 TYR A CA 1
ATOM 684 C C . TYR A 1 86 ? 13.447 -8.921 -7.592 1.00 74.88 86 TYR A C 1
ATOM 686 O O . TYR A 1 86 ? 12.239 -8.770 -7.432 1.00 74.88 86 TYR A O 1
ATOM 694 N N . ILE A 1 87 ? 14.246 -9.391 -6.630 1.00 81.12 87 ILE A N 1
ATOM 695 C CA . ILE A 1 87 ? 13.765 -9.825 -5.316 1.00 81.12 87 ILE A CA 1
ATOM 696 C C . ILE A 1 87 ? 13.149 -8.647 -4.558 1.00 81.12 87 ILE A C 1
ATOM 698 O O . ILE A 1 87 ? 12.024 -8.758 -4.077 1.00 81.12 87 ILE A O 1
ATOM 702 N N . LEU A 1 88 ? 13.837 -7.502 -4.496 1.00 80.44 88 LEU A N 1
ATOM 703 C CA . LEU A 1 88 ? 13.329 -6.300 -3.826 1.00 80.44 88 LEU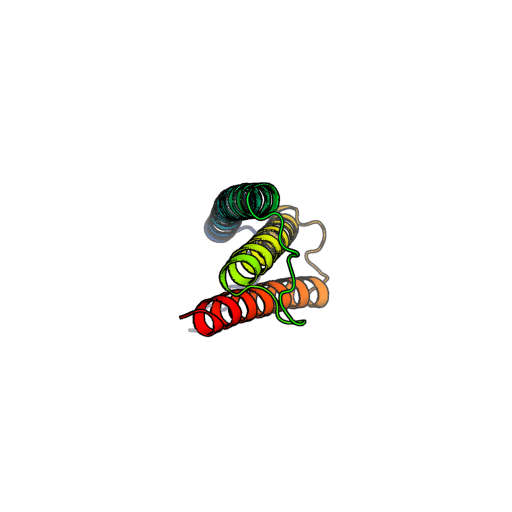 A CA 1
ATOM 704 C C . LEU A 1 88 ? 12.017 -5.818 -4.459 1.00 80.44 88 LEU A C 1
ATOM 706 O O . LEU A 1 88 ? 11.044 -5.550 -3.755 1.00 80.44 88 LEU A O 1
ATOM 710 N N . ARG A 1 89 ? 11.981 -5.766 -5.795 1.00 76.81 89 ARG A N 1
ATOM 711 C CA . ARG A 1 89 ? 10.800 -5.392 -6.580 1.00 76.81 89 ARG A CA 1
ATOM 712 C C . ARG A 1 89 ? 9.592 -6.261 -6.224 1.00 76.81 89 ARG A C 1
ATOM 714 O O . ARG A 1 89 ? 8.542 -5.728 -5.871 1.00 76.81 89 ARG A O 1
ATOM 721 N N . GLN A 1 90 ? 9.768 -7.578 -6.309 1.00 84.00 90 GLN A N 1
ATOM 722 C CA . GLN A 1 90 ? 8.719 -8.553 -6.031 1.00 84.00 90 GLN A CA 1
ATOM 723 C C . GLN A 1 90 ? 8.260 -8.464 -4.573 1.00 84.00 90 GLN A C 1
ATOM 725 O O . GLN A 1 90 ? 7.068 -8.436 -4.304 1.00 84.00 90 GLN A O 1
ATOM 730 N N . THR A 1 91 ? 9.200 -8.309 -3.638 1.00 87.50 91 THR A N 1
ATOM 731 C CA . THR A 1 91 ? 8.903 -8.229 -2.201 1.00 87.50 91 THR A CA 1
ATOM 732 C C . THR A 1 91 ? 8.042 -7.013 -1.868 1.00 87.50 91 THR A C 1
ATOM 734 O O . THR A 1 91 ? 7.099 -7.117 -1.090 1.00 87.50 91 THR A O 1
ATOM 737 N N . ILE A 1 92 ? 8.337 -5.850 -2.457 1.00 86.31 92 ILE A N 1
ATOM 738 C CA . ILE A 1 92 ? 7.546 -4.631 -2.239 1.00 8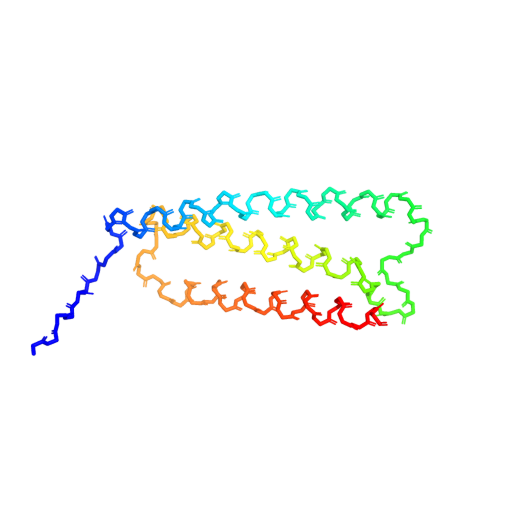6.31 92 ILE A CA 1
ATOM 739 C C . ILE A 1 92 ? 6.151 -4.771 -2.858 1.00 86.31 92 ILE A C 1
ATOM 741 O O . ILE A 1 92 ? 5.171 -4.305 -2.276 1.00 86.31 92 ILE A O 1
ATOM 745 N N . GLU A 1 93 ? 6.043 -5.420 -4.017 1.00 85.44 93 GLU A N 1
ATOM 746 C CA . GLU A 1 93 ? 4.753 -5.698 -4.647 1.00 85.44 93 GLU A CA 1
ATOM 747 C C . GLU A 1 93 ? 3.909 -6.667 -3.804 1.00 85.44 93 GLU A C 1
ATOM 749 O O . GLU A 1 93 ? 2.765 -6.353 -3.466 1.00 85.44 93 GLU A O 1
ATOM 754 N N . ASP A 1 94 ? 4.486 -7.776 -3.349 1.00 89.19 94 ASP A N 1
ATOM 755 C CA . ASP A 1 94 ? 3.824 -8.728 -2.454 1.00 89.19 94 ASP A CA 1
ATOM 756 C C . ASP A 1 94 ? 3.420 -8.054 -1.129 1.00 89.19 94 ASP A C 1
ATOM 758 O O . ASP A 1 94 ? 2.310 -8.247 -0.629 1.00 89.19 94 ASP A O 1
ATOM 762 N N . TRP A 1 95 ? 4.267 -7.167 -0.597 1.00 88.38 95 TRP A N 1
ATOM 763 C CA . TRP A 1 95 ? 3.957 -6.370 0.589 1.00 88.38 95 TRP A CA 1
ATOM 764 C C . TRP A 1 95 ? 2.751 -5.451 0.374 1.00 88.38 95 TRP A C 1
ATOM 766 O O . TRP A 1 95 ? 1.883 -5.359 1.247 1.00 88.38 95 TRP A O 1
ATOM 776 N N . THR A 1 96 ? 2.646 -4.788 -0.786 1.00 89.62 96 THR A N 1
ATOM 777 C CA . THR A 1 96 ? 1.450 -3.990 -1.111 1.00 89.62 96 THR A CA 1
ATOM 778 C C . THR A 1 96 ? 0.191 -4.856 -1.123 1.00 89.62 96 THR A C 1
ATOM 780 O O . THR A 1 96 ? -0.813 -4.472 -0.523 1.00 89.62 96 THR A O 1
ATOM 783 N N . TRP A 1 97 ? 0.253 -6.049 -1.717 1.00 89.62 97 TRP A N 1
ATOM 784 C CA . TRP A 1 97 ? -0.874 -6.982 -1.767 1.00 89.62 97 TRP A CA 1
ATOM 785 C C . TRP A 1 97 ? -1.328 -7.450 -0.384 1.00 89.62 97 TRP A C 1
ATOM 787 O O . TRP A 1 97 ? -2.527 -7.430 -0.101 1.00 89.62 97 TRP A O 1
ATOM 797 N N . ILE A 1 98 ? -0.393 -7.802 0.500 1.00 93.06 98 ILE A N 1
ATOM 798 C CA . ILE A 1 98 ? -0.703 -8.210 1.878 1.00 93.06 98 ILE A CA 1
ATOM 799 C C . ILE A 1 98 ? -1.426 -7.085 2.628 1.00 93.06 98 ILE A C 1
ATOM 801 O O . ILE A 1 98 ? -2.437 -7.329 3.284 1.00 93.06 98 ILE A O 1
ATOM 805 N N . ASN A 1 99 ? -0.967 -5.837 2.498 1.00 91.56 99 ASN A N 1
ATOM 806 C CA . ASN A 1 99 ? -1.608 -4.704 3.172 1.00 91.56 99 ASN A CA 1
ATOM 807 C C . ASN A 1 99 ? -3.021 -4.418 2.643 1.00 91.56 99 ASN A C 1
ATOM 809 O O . ASN A 1 99 ? -3.889 -4.041 3.426 1.00 91.56 99 ASN A O 1
ATOM 813 N N . ILE A 1 100 ? -3.285 -4.640 1.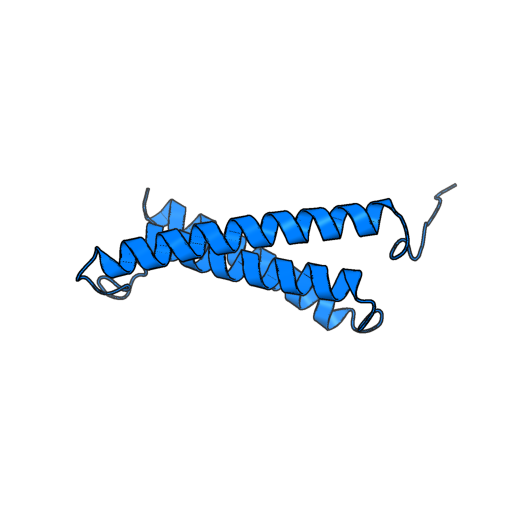351 1.00 90.25 100 ILE A N 1
ATOM 814 C CA . ILE A 1 100 ? -4.646 -4.550 0.794 1.00 90.25 100 ILE A CA 1
ATOM 815 C C . ILE A 1 100 ? -5.542 -5.635 1.392 1.00 90.25 100 ILE A C 1
ATOM 817 O O . ILE A 1 100 ? -6.673 -5.360 1.782 1.00 90.25 100 ILE A O 1
ATOM 821 N N . GLN A 1 101 ? -5.054 -6.870 1.501 1.00 92.69 101 GLN A N 1
ATOM 822 C CA . GLN A 1 101 ? -5.841 -7.944 2.109 1.00 92.69 101 GLN A CA 1
ATOM 823 C C . GLN A 1 101 ? -6.136 -7.660 3.584 1.00 92.69 101 GLN A C 1
ATOM 825 O O . GLN A 1 101 ? -7.268 -7.848 4.024 1.00 92.69 101 GLN A O 1
ATOM 830 N N . LEU A 1 102 ? -5.158 -7.144 4.333 1.00 90.69 102 LEU A N 1
ATOM 831 C CA . LEU A 1 102 ? -5.342 -6.748 5.729 1.00 90.69 102 LEU A CA 1
ATOM 832 C C . LEU A 1 102 ? -6.302 -5.561 5.880 1.00 90.69 102 LEU A C 1
ATOM 834 O O . LEU A 1 102 ? -7.113 -5.555 6.808 1.00 90.69 102 LEU A O 1
ATOM 838 N N . SER A 1 103 ? -6.274 -4.578 4.972 1.00 90.00 103 SER A N 1
ATOM 839 C CA . SER A 1 103 ? -7.241 -3.474 5.000 1.00 90.00 103 SER A CA 1
ATOM 840 C C . SER A 1 103 ? -8.661 -3.985 4.753 1.00 90.00 103 SER A C 1
ATOM 842 O O . SER A 1 103 ? -9.565 -3.682 5.528 1.00 90.00 103 SER A O 1
ATOM 844 N N . VAL A 1 104 ? -8.862 -4.842 3.751 1.00 90.81 104 VAL A N 1
ATOM 845 C CA . VAL A 1 104 ? -10.170 -5.452 3.471 1.00 90.81 104 VAL A CA 1
ATOM 846 C C . VAL A 1 104 ? -10.636 -6.324 4.639 1.00 90.81 104 VAL A C 1
ATOM 848 O O . VAL A 1 104 ? -11.782 -6.202 5.064 1.00 90.81 104 VAL A O 1
ATOM 851 N N . ALA A 1 105 ? -9.758 -7.155 5.205 1.00 90.06 105 ALA A N 1
ATOM 852 C CA . ALA A 1 105 ? -10.089 -8.014 6.339 1.00 90.06 105 ALA A CA 1
ATOM 853 C C . ALA A 1 105 ? -10.501 -7.203 7.577 1.00 90.06 105 ALA A C 1
ATOM 855 O O . ALA A 1 105 ? -11.503 -7.517 8.214 1.00 90.06 105 ALA A O 1
ATOM 856 N N . THR A 1 106 ? -9.769 -6.131 7.893 1.00 88.38 106 THR A N 1
ATOM 857 C CA . THR A 1 106 ? -10.116 -5.246 9.017 1.00 88.38 106 THR A CA 1
ATOM 858 C C . THR A 1 106 ? -11.407 -4.478 8.786 1.00 88.38 106 THR A C 1
ATOM 860 O O . THR A 1 106 ? -12.161 -4.299 9.734 1.00 88.38 106 THR A O 1
ATOM 863 N N . TYR A 1 107 ? -11.707 -4.073 7.552 1.00 86.56 107 TYR A N 1
ATOM 864 C CA . TYR A 1 107 ? -12.997 -3.472 7.223 1.00 86.56 107 TYR A CA 1
ATOM 865 C C . TYR A 1 107 ? -14.152 -4.463 7.411 1.00 86.56 107 TYR A C 1
ATOM 867 O O . TYR A 1 107 ? -15.122 -4.143 8.093 1.00 86.56 107 TYR A O 1
ATOM 875 N N . LEU A 1 108 ? -14.024 -5.675 6.859 1.00 87.12 108 LEU A N 1
ATOM 876 C CA . LEU A 1 108 ? -15.043 -6.724 6.957 1.00 87.12 108 LEU A CA 1
ATOM 877 C C . LEU A 1 108 ? -15.272 -7.199 8.393 1.00 87.12 108 LEU A C 1
ATOM 879 O O . LEU A 1 108 ? -16.393 -7.543 8.734 1.00 87.12 108 LEU A O 1
ATOM 883 N N . ALA A 1 109 ? -14.245 -7.184 9.244 1.00 82.88 109 ALA A N 1
ATOM 884 C CA . ALA A 1 109 ? -14.380 -7.532 10.658 1.00 82.88 109 ALA A CA 1
ATOM 885 C C . ALA A 1 109 ? -15.220 -6.523 11.471 1.00 82.88 109 ALA A C 1
ATOM 887 O O . ALA A 1 109 ? -15.558 -6.805 12.618 1.00 82.88 109 ALA A O 1
ATOM 888 N N . GLY A 1 110 ? -15.503 -5.336 10.924 1.00 68.06 110 GLY A N 1
ATOM 889 C CA . GLY A 1 110 ? -16.319 -4.302 11.569 1.00 68.06 110 GLY A CA 1
ATOM 890 C C . GLY A 1 110 ? -17.692 -4.070 10.956 1.00 68.06 110 GLY A C 1
ATOM 891 O O . GLY A 1 110 ? -18.388 -3.173 11.436 1.00 68.06 110 GLY A O 1
ATOM 892 N N . VAL A 1 111 ? -18.035 -4.806 9.894 1.00 61.16 111 VAL A N 1
ATOM 893 C CA . VAL A 1 111 ? -19.396 -4.906 9.343 1.00 61.16 111 VAL A CA 1
ATOM 894 C C . VAL A 1 111 ? -20.144 -5.977 10.123 1.00 61.16 111 VAL A C 1
ATOM 896 O O . VAL A 1 111 ? -21.310 -5.708 10.482 1.00 61.16 111 VAL A O 1
#